Protein AF-A0A1V6D5Y9-F1 (afdb_monomer_lite)

Secondary structure (DSSP, 8-state):
----HHHHHHHHHHHHHHHHTTT-HHHHHHHHHHHHHHHHTTS--SSS-SSS---

Structure (mmCIF, N/CA/C/O backbone):
data_AF-A0A1V6D5Y9-F1
#
_entry.id   AF-A0A1V6D5Y9-F1
#
loop_
_atom_site.group_PDB
_atom_site.id
_atom_site.type_symbol
_atom_site.label_atom_id
_atom_site.label_alt_id
_atom_site.label_comp_id
_atom_site.label_asym_id
_atom_site.label_entity_id
_atom_site.label_seq_id
_atom_site.pdbx_PDB_ins_code
_atom_site.Cartn_x
_atom_site.Cartn_y
_atom_site.Cartn_z
_atom_site.occupancy
_atom_site.B_iso_or_equiv
_atom_site.auth_seq_id
_atom_site.auth_comp_id
_atom_site.auth_asym_id
_atom_site.auth_atom_id
_atom_site.pdbx_PDB_model_num
ATOM 1 N N . MET A 1 1 ? 7.040 1.568 -21.328 1.00 61.38 1 MET A N 1
ATOM 2 C CA . MET A 1 1 ? 8.157 1.688 -20.368 1.00 61.38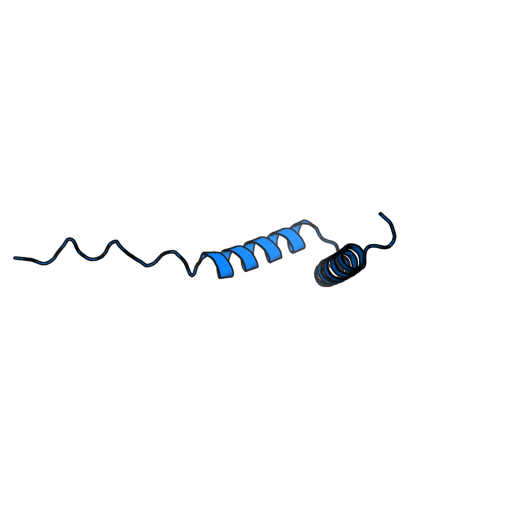 1 MET A CA 1
ATOM 3 C C . MET A 1 1 ? 8.074 0.475 -19.463 1.00 61.38 1 MET A C 1
ATOM 5 O O . MET A 1 1 ? 7.242 0.474 -18.567 1.00 61.38 1 MET A O 1
ATOM 9 N N . ILE A 1 2 ? 8.777 -0.601 -19.820 1.00 61.44 2 ILE A N 1
ATOM 10 C CA . ILE A 1 2 ? 8.676 -1.908 -19.146 1.00 61.44 2 ILE A CA 1
ATOM 11 C C . ILE A 1 2 ? 9.891 -2.181 -18.239 1.00 61.44 2 ILE A C 1
ATOM 13 O O . ILE A 1 2 ? 9.778 -3.016 -17.359 1.00 61.44 2 ILE A O 1
ATOM 17 N N . ASP A 1 3 ? 10.962 -1.381 -18.324 1.00 77.94 3 ASP A N 1
ATOM 18 C CA . ASP A 1 3 ? 12.223 -1.639 -17.605 1.00 77.94 3 ASP A CA 1
ATOM 19 C C . ASP A 1 3 ? 12.779 -0.396 -16.885 1.00 77.94 3 ASP A C 1
ATOM 21 O O . ASP A 1 3 ? 13.990 -0.189 -16.813 1.00 77.94 3 ASP A O 1
ATOM 25 N N . ASP A 1 4 ? 11.908 0.489 -16.393 1.00 93.25 4 ASP A N 1
ATOM 26 C CA . ASP A 1 4 ? 12.370 1.618 -15.580 1.00 93.25 4 ASP A CA 1
ATOM 27 C C . ASP A 1 4 ? 12.549 1.153 -14.121 1.00 93.25 4 ASP A C 1
ATOM 29 O O . ASP A 1 4 ? 11.564 0.756 -13.487 1.00 93.25 4 ASP A O 1
ATOM 33 N N . PRO A 1 5 ? 13.770 1.211 -13.557 1.00 92.06 5 PRO A N 1
ATOM 34 C CA . PRO A 1 5 ? 14.036 0.734 -12.201 1.00 92.06 5 PRO A CA 1
ATOM 35 C C . PRO A 1 5 ? 13.212 1.469 -11.134 1.00 92.06 5 PRO A C 1
ATOM 37 O O . PRO A 1 5 ? 12.892 0.893 -10.095 1.00 92.06 5 PRO A O 1
ATOM 40 N N . ILE A 1 6 ? 12.820 2.723 -11.383 1.00 94.12 6 ILE A N 1
ATOM 41 C CA . ILE A 1 6 ? 11.954 3.484 -10.476 1.00 94.12 6 ILE A CA 1
ATOM 42 C C . ILE A 1 6 ? 10.535 2.920 -10.516 1.00 94.12 6 ILE A C 1
ATOM 44 O O . ILE A 1 6 ? 9.880 2.806 -9.480 1.00 94.12 6 ILE A O 1
ATOM 48 N N . VAL A 1 7 ? 10.046 2.561 -11.704 1.00 93.88 7 VAL A N 1
ATOM 49 C CA . VAL A 1 7 ? 8.699 2.001 -11.872 1.00 93.88 7 VAL A CA 1
ATOM 50 C C . VAL A 1 7 ? 8.591 0.649 -11.176 1.00 93.88 7 VAL A C 1
ATOM 52 O O . VAL A 1 7 ? 7.597 0.417 -10.486 1.00 93.88 7 VAL A O 1
ATOM 55 N N . GLU A 1 8 ? 9.611 -0.200 -11.292 1.00 93.75 8 GLU A N 1
ATOM 56 C CA . GLU A 1 8 ? 9.640 -1.507 -10.627 1.00 93.75 8 GLU A CA 1
ATOM 57 C C . GLU A 1 8 ? 9.676 -1.379 -9.100 1.00 93.75 8 GLU A C 1
ATOM 59 O O . GLU A 1 8 ? 8.906 -2.041 -8.403 1.00 93.75 8 GLU A O 1
ATOM 64 N N . GLU A 1 9 ? 10.462 -0.448 -8.558 1.00 94.44 9 GLU A N 1
ATOM 65 C CA . GLU A 1 9 ? 10.463 -0.198 -7.113 1.00 94.44 9 GLU A CA 1
ATOM 66 C C . GLU A 1 9 ? 9.116 0.368 -6.632 1.00 94.44 9 GLU A C 1
ATOM 68 O O . GLU A 1 9 ? 8.569 -0.062 -5.614 1.00 94.44 9 GLU A O 1
ATOM 73 N N . VAL A 1 10 ? 8.509 1.289 -7.389 1.00 94.19 10 VAL A N 1
ATOM 74 C CA . VAL A 1 10 ? 7.173 1.814 -7.069 1.00 94.19 10 VAL A CA 1
ATOM 75 C C . VAL A 1 10 ? 6.116 0.709 -7.114 1.00 94.19 10 VAL A C 1
ATOM 77 O O . VAL A 1 10 ? 5.226 0.693 -6.257 1.00 94.19 10 VAL A O 1
ATOM 80 N N . ARG A 1 11 ? 6.190 -0.211 -8.083 1.00 93.75 11 ARG A N 1
ATOM 81 C CA . ARG A 1 11 ? 5.311 -1.387 -8.157 1.00 93.75 11 ARG A CA 1
ATOM 82 C C . ARG A 1 11 ? 5.476 -2.263 -6.926 1.00 93.75 11 ARG A C 1
ATOM 84 O O . ARG A 1 11 ? 4.488 -2.487 -6.229 1.00 93.75 11 ARG A O 1
ATOM 91 N N . ARG A 1 12 ? 6.711 -2.633 -6.589 1.00 94.81 12 ARG A N 1
ATOM 92 C CA . ARG A 1 12 ? 7.030 -3.438 -5.406 1.00 94.81 12 ARG A CA 1
ATOM 93 C C . ARG A 1 12 ? 6.478 -2.822 -4.120 1.00 94.81 12 ARG A C 1
ATOM 95 O O . ARG A 1 12 ? 5.794 -3.499 -3.356 1.00 94.81 12 ARG A O 1
ATOM 102 N N . ILE A 1 13 ? 6.708 -1.525 -3.898 1.00 95.19 13 ILE A N 1
ATOM 103 C CA . ILE A 1 13 ? 6.205 -0.811 -2.713 1.00 95.19 13 ILE A CA 1
ATOM 104 C C . ILE A 1 13 ? 4.671 -0.847 -2.661 1.00 95.19 13 ILE A C 1
ATOM 106 O O . ILE A 1 13 ? 4.085 -1.032 -1.591 1.00 95.19 13 ILE A O 1
ATOM 110 N N . ARG A 1 14 ? 3.997 -0.656 -3.802 1.00 93.25 14 ARG A N 1
ATOM 111 C CA . ARG A 1 14 ? 2.528 -0.674 -3.878 1.00 93.25 14 ARG A CA 1
ATOM 112 C C . ARG A 1 14 ? 1.958 -2.061 -3.624 1.00 93.25 14 ARG A C 1
ATOM 114 O O . ARG A 1 14 ? 0.973 -2.165 -2.897 1.00 93.25 14 ARG A O 1
ATOM 121 N N . GLU A 1 15 ? 2.566 -3.096 -4.187 1.00 94.56 15 GLU A N 1
ATOM 122 C CA . GLU A 1 15 ? 2.164 -4.488 -3.983 1.00 94.56 15 GLU A CA 1
ATOM 123 C C . GLU A 1 15 ? 2.330 -4.902 -2.522 1.00 94.56 15 GLU A C 1
ATOM 125 O O . GLU A 1 15 ? 1.395 -5.427 -1.919 1.00 94.56 15 GLU A O 1
ATOM 130 N N . GLU A 1 16 ? 3.465 -4.572 -1.905 1.00 95.50 16 GLU A N 1
ATOM 131 C CA . GLU A 1 16 ? 3.701 -4.843 -0.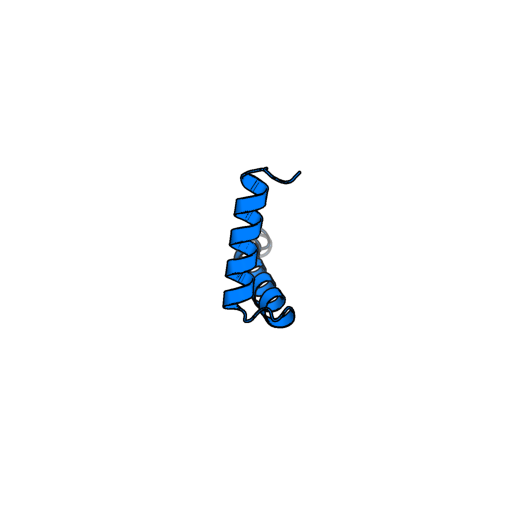487 1.00 95.50 16 GLU A CA 1
ATOM 132 C C . GLU A 1 16 ? 2.690 -4.100 0.403 1.00 95.50 16 GLU A C 1
ATOM 134 O O . GLU A 1 16 ? 2.145 -4.661 1.359 1.00 95.50 16 GLU A O 1
ATOM 139 N N . PHE A 1 17 ? 2.397 -2.836 0.084 1.00 93.94 17 PHE A N 1
ATOM 140 C CA . PHE A 1 17 ? 1.408 -2.049 0.818 1.00 93.94 17 PHE A CA 1
ATOM 141 C C . PHE A 1 17 ? -0.012 -2.606 0.650 1.00 93.94 17 PHE A C 1
ATOM 143 O O . PHE A 1 17 ? -0.767 -2.671 1.621 1.00 93.94 17 PHE A O 1
ATOM 150 N N . ALA A 1 18 ? -0.372 -3.051 -0.554 1.00 93.56 18 ALA A N 1
ATOM 151 C CA . ALA A 1 18 ? -1.654 -3.689 -0.819 1.00 93.56 18 ALA A CA 1
ATOM 152 C C . ALA A 1 18 ? -1.781 -5.022 -0.069 1.00 93.56 18 ALA A C 1
ATOM 154 O O . ALA A 1 18 ? -2.784 -5.233 0.614 1.00 93.56 18 ALA A O 1
ATOM 155 N N . ALA A 1 19 ? -0.748 -5.869 -0.101 1.00 95.75 19 ALA A N 1
ATOM 156 C CA . ALA A 1 19 ? -0.711 -7.146 0.609 1.00 95.75 19 ALA A CA 1
ATOM 157 C C . ALA A 1 19 ? -0.883 -6.966 2.127 1.00 95.75 19 ALA A C 1
ATOM 159 O O . ALA A 1 19 ? -1.705 -7.6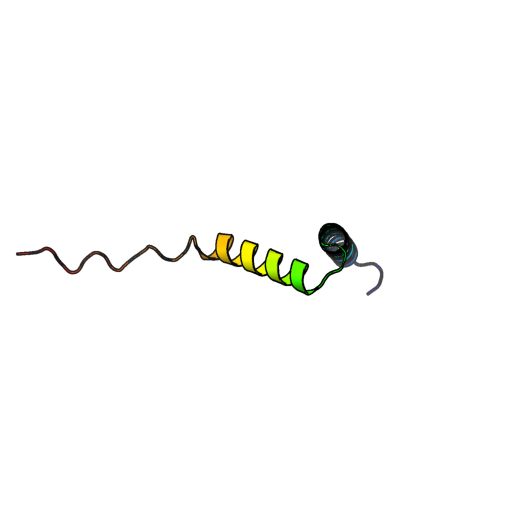47 2.742 1.00 95.75 19 ALA A O 1
ATOM 160 N N . LYS A 1 20 ? -0.211 -5.972 2.728 1.00 94.94 20 LYS A N 1
ATOM 161 C CA . LYS A 1 20 ? -0.371 -5.612 4.155 1.00 94.94 20 LYS A CA 1
ATOM 162 C C . LYS A 1 20 ? -1.806 -5.240 4.536 1.00 94.94 20 LYS A C 1
ATOM 164 O O . LYS A 1 20 ? -2.193 -5.378 5.695 1.00 94.94 20 LYS A O 1
ATOM 169 N N . HIS A 1 21 ? -2.593 -4.754 3.581 1.00 95.06 21 HIS A N 1
ATOM 170 C CA . HIS A 1 21 ? -3.983 -4.357 3.785 1.00 95.06 21 HIS A CA 1
ATOM 171 C C . HIS A 1 21 ? -4.998 -5.357 3.209 1.00 95.06 21 HIS A C 1
ATOM 173 O O . HIS A 1 21 ? -6.197 -5.079 3.249 1.00 95.06 21 HIS A O 1
ATOM 179 N N . GLY A 1 22 ? -4.545 -6.523 2.733 1.00 94.44 22 GLY A N 1
ATOM 180 C CA . GLY A 1 22 ? -5.398 -7.560 2.147 1.00 94.44 22 GLY A CA 1
ATOM 181 C C . GLY A 1 22 ? -6.035 -7.148 0.820 1.00 94.44 22 GLY A C 1
ATOM 182 O O . GLY A 1 22 ? -7.159 -7.547 0.540 1.00 94.44 22 GLY A O 1
ATOM 183 N N . CYS A 1 23 ? -5.362 -6.290 0.048 1.00 91.06 23 CYS A N 1
ATOM 184 C CA . CYS A 1 23 ? -5.856 -5.709 -1.205 1.00 91.06 23 CYS A CA 1
ATOM 185 C C . CYS A 1 23 ? -7.203 -4.963 -1.077 1.00 91.06 23 CYS A C 1
ATOM 187 O O . CYS A 1 23 ? -7.859 -4.679 -2.076 1.00 91.06 23 CYS A O 1
ATOM 189 N N . ASP A 1 24 ? -7.602 -4.593 0.143 1.00 94.62 24 ASP A N 1
ATOM 190 C CA . ASP A 1 24 ? -8.825 -3.843 0.414 1.00 94.62 24 ASP A CA 1
ATOM 191 C C . ASP A 1 24 ? -8.580 -2.338 0.221 1.00 94.62 24 ASP A C 1
ATOM 193 O O . ASP A 1 24 ? -7.893 -1.673 1.009 1.00 94.62 24 ASP A O 1
ATOM 197 N N . VAL A 1 25 ? -9.188 -1.786 -0.830 1.00 92.69 25 VAL A N 1
ATOM 198 C CA . VAL A 1 25 ? -9.074 -0.373 -1.215 1.00 92.69 25 VAL A CA 1
ATOM 199 C C . VAL A 1 25 ? -9.501 0.567 -0.084 1.00 92.69 25 VAL A C 1
ATOM 201 O O . VAL A 1 25 ? -8.876 1.613 0.120 1.00 92.69 25 VAL A O 1
ATOM 204 N N . HIS A 1 26 ? -10.519 0.208 0.701 1.00 95.44 26 HIS A N 1
ATOM 205 C CA . HIS A 1 26 ? -10.990 1.055 1.794 1.00 95.44 26 HIS A CA 1
ATOM 206 C C . HIS A 1 26 ? -9.967 1.126 2.930 1.00 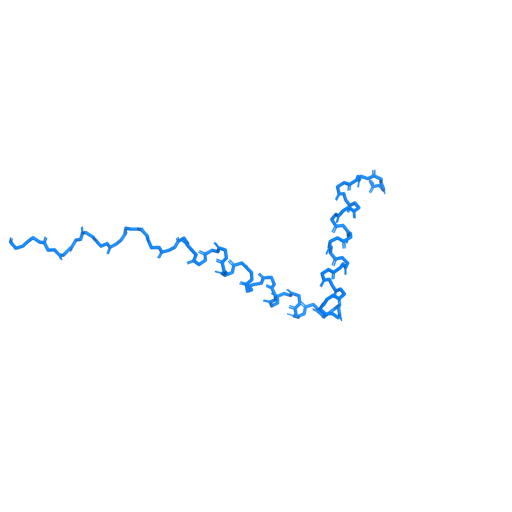95.44 26 HIS A C 1
ATOM 208 O O . HIS A 1 26 ? -9.729 2.211 3.478 1.00 95.44 26 HIS A O 1
ATOM 214 N N . ARG A 1 27 ? -9.316 0.001 3.253 1.00 93.62 27 ARG A N 1
ATOM 215 C CA . ARG A 1 27 ? -8.255 -0.064 4.274 1.00 93.62 27 ARG A CA 1
ATOM 216 C C . ARG A 1 27 ? -7.011 0.700 3.844 1.00 93.62 27 ARG A C 1
ATOM 218 O O . ARG A 1 27 ? -6.495 1.496 4.631 1.00 93.62 27 ARG A O 1
ATOM 225 N N . ILE A 1 28 ? -6.587 0.527 2.593 1.00 94.00 28 ILE A N 1
ATOM 226 C CA . ILE A 1 28 ? -5.464 1.256 1.986 1.00 94.00 28 ILE A CA 1
ATOM 227 C C . ILE A 1 28 ? -5.728 2.7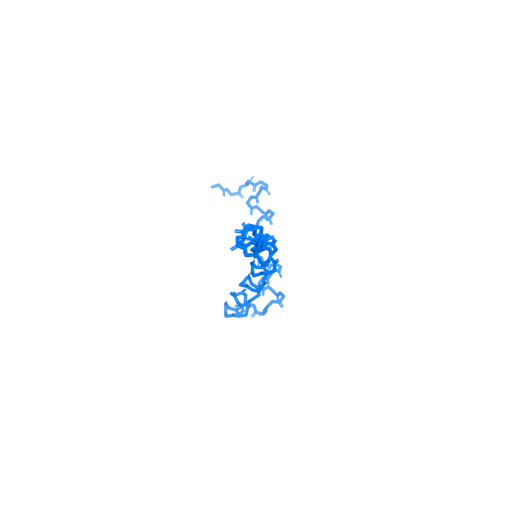66 2.053 1.00 94.00 28 ILE A C 1
ATOM 229 O O . ILE A 1 28 ? -4.913 3.527 2.579 1.00 94.00 28 ILE A O 1
ATOM 233 N N . ALA A 1 29 ? -6.905 3.211 1.608 1.00 93.56 29 ALA A N 1
ATOM 234 C CA . ALA A 1 29 ? -7.270 4.623 1.629 1.00 93.56 29 ALA A CA 1
ATOM 235 C C . ALA A 1 29 ? -7.335 5.187 3.061 1.00 93.56 29 ALA A C 1
ATOM 237 O O . ALA A 1 29 ? -6.913 6.317 3.316 1.00 93.56 29 ALA A O 1
ATOM 238 N N . ALA A 1 30 ? -7.835 4.407 4.024 1.00 94.12 30 ALA A N 1
ATOM 239 C CA . ALA A 1 30 ? -7.845 4.803 5.428 1.00 94.12 30 ALA A CA 1
ATOM 240 C C . ALA A 1 30 ? -6.425 4.936 6.007 1.00 94.12 30 ALA A C 1
ATOM 242 O O . ALA A 1 30 ? -6.156 5.897 6.735 1.00 94.12 30 ALA A O 1
ATOM 243 N N . ALA A 1 31 ? -5.516 4.017 5.674 1.00 92.44 31 ALA A N 1
ATOM 244 C CA . ALA A 1 31 ? -4.120 4.057 6.099 1.00 92.44 31 ALA A CA 1
ATOM 245 C C . ALA A 1 31 ? -3.386 5.286 5.536 1.00 92.44 31 ALA A C 1
ATOM 247 O O . ALA A 1 31 ? -2.740 6.013 6.297 1.00 92.44 31 ALA A O 1
ATOM 248 N N . LEU A 1 32 ? -3.571 5.585 4.246 1.00 91.69 32 LEU A N 1
ATOM 249 C CA . LEU A 1 32 ? -2.997 6.766 3.594 1.00 91.69 32 LEU A CA 1
ATOM 250 C C . LEU A 1 32 ? -3.488 8.069 4.239 1.00 91.69 32 LEU A C 1
ATOM 252 O O . LEU A 1 32 ? -2.671 8.891 4.655 1.00 91.69 32 LEU A O 1
ATOM 256 N N . ARG A 1 33 ? -4.805 8.218 4.444 1.00 92.12 33 ARG A N 1
ATOM 257 C CA . ARG A 1 33 ? -5.384 9.397 5.119 1.00 92.12 33 ARG A CA 1
ATOM 258 C C . ARG A 1 33 ? -4.856 9.582 6.543 1.00 92.12 33 ARG A C 1
ATOM 260 O O . ARG A 1 33 ? -4.665 10.711 6.994 1.00 92.12 33 ARG A O 1
ATOM 267 N N . ARG A 1 34 ? -4.626 8.493 7.286 1.00 89.75 34 ARG A N 1
ATOM 268 C CA . ARG A 1 34 ? -4.029 8.557 8.634 1.00 89.75 34 ARG A CA 1
ATOM 269 C C . ARG A 1 34 ? -2.575 9.026 8.578 1.00 89.75 34 ARG A C 1
ATOM 271 O O . ARG A 1 34 ? -2.185 9.858 9.395 1.00 89.75 34 ARG A O 1
ATOM 278 N N . GLY A 1 35 ? -1.787 8.519 7.630 1.00 87.25 35 GLY A N 1
ATOM 279 C CA . GLY A 1 35 ? -0.402 8.946 7.416 1.00 87.25 35 GLY A CA 1
ATOM 280 C C . GLY A 1 35 ? -0.299 10.420 7.018 1.00 87.25 35 GLY A C 1
ATOM 281 O O . GLY A 1 35 ? 0.507 11.161 7.579 1.00 87.25 35 GLY A O 1
ATOM 282 N N . GLU A 1 36 ? -1.173 10.867 6.120 1.00 86.75 36 GLU A N 1
ATOM 283 C CA . GLU A 1 36 ? -1.258 12.261 5.685 1.00 86.75 36 GLU A CA 1
ATOM 284 C C . GLU A 1 36 ? -1.610 13.198 6.848 1.00 86.75 36 GLU A C 1
ATOM 286 O O . GLU A 1 36 ? -0.910 14.183 7.078 1.00 86.75 36 GLU A O 1
ATOM 291 N N . LYS A 1 37 ? -2.616 12.852 7.662 1.00 83.50 37 LYS A N 1
ATOM 292 C CA . LYS A 1 37 ? -2.970 13.621 8.868 1.00 83.50 37 LYS A CA 1
ATOM 293 C C . LYS A 1 37 ? -1.808 13.740 9.855 1.00 83.50 37 LYS A C 1
ATOM 295 O O . LYS A 1 37 ? -1.623 14.809 10.427 1.00 83.50 37 LYS A O 1
ATOM 300 N N . LYS A 1 38 ? -1.004 12.686 10.039 1.00 79.88 38 LYS A N 1
ATOM 301 C CA . LYS A 1 38 ? 0.197 12.736 10.894 1.00 79.88 38 LYS A CA 1
ATOM 302 C C . LYS A 1 38 ? 1.274 13.666 10.324 1.00 79.88 38 LYS A C 1
ATOM 304 O O . LYS A 1 38 ? 1.905 14.391 11.083 1.00 79.88 38 LYS A O 1
ATOM 309 N N . ARG A 1 39 ? 1.464 13.680 9.000 1.00 77.44 39 ARG A N 1
ATOM 310 C CA . ARG A 1 39 ? 2.462 14.530 8.321 1.00 77.44 39 ARG A CA 1
ATOM 311 C C . ARG A 1 39 ? 2.038 16.000 8.227 1.00 77.44 39 ARG A C 1
ATOM 313 O O . ARG A 1 39 ? 2.865 16.887 8.409 1.00 77.44 39 ARG A O 1
ATOM 320 N N . LEU A 1 40 ? 0.757 16.267 7.972 1.00 64.81 40 LEU A N 1
ATOM 321 C CA . LEU A 1 40 ? 0.201 17.620 7.842 1.00 64.81 40 LEU A CA 1
ATOM 322 C C . LEU A 1 40 ? -0.216 18.233 9.190 1.00 64.81 40 LEU A C 1
ATOM 324 O O . LEU A 1 40 ? -0.193 19.453 9.345 1.00 64.81 40 LEU A O 1
ATOM 328 N N . GLY A 1 41 ? -0.550 17.408 10.187 1.00 54.81 41 GLY A N 1
ATOM 329 C CA . GLY A 1 41 ? -0.941 17.835 11.536 1.00 54.81 41 GLY A CA 1
ATOM 330 C C . GLY A 1 41 ? 0.166 18.531 12.337 1.00 54.81 41 GLY A C 1
ATOM 331 O O . GLY A 1 41 ? -0.131 19.183 13.333 1.00 54.81 41 GLY A O 1
ATOM 332 N N . GLY A 1 42 ? 1.422 18.461 11.882 1.00 55.00 42 GLY A N 1
ATOM 333 C CA . GLY A 1 42 ? 2.552 19.205 12.452 1.00 55.00 42 GLY A CA 1
ATOM 334 C C . GLY A 1 42 ? 2.693 20.656 11.964 1.00 55.00 42 GLY A C 1
ATOM 335 O O . GLY A 1 42 ? 3.511 21.390 12.507 1.00 55.00 42 GLY A O 1
ATOM 336 N N . LYS A 1 43 ? 1.916 21.109 10.964 1.00 54.31 43 LYS A N 1
ATOM 337 C CA . LYS A 1 43 ? 2.064 22.447 10.342 1.00 54.31 43 LYS A CA 1
ATOM 338 C C . LYS A 1 43 ? 0.917 23.429 10.639 1.00 54.31 43 LYS A C 1
ATOM 340 O O . LYS A 1 43 ? 0.622 24.290 9.816 1.00 54.31 43 LYS A O 1
ATOM 345 N N . LYS A 1 44 ? 0.251 23.338 11.798 1.00 50.34 44 LYS A N 1
ATOM 346 C CA . LYS A 1 44 ? -0.816 24.292 12.188 1.00 50.34 44 LYS A CA 1
ATOM 347 C C . LYS A 1 44 ? -0.672 24.893 13.592 1.00 50.34 44 LYS A C 1
ATOM 349 O O . LYS A 1 44 ? -1.665 25.019 14.298 1.00 50.34 44 LYS A O 1
ATOM 354 N N . LYS A 1 45 ? 0.536 25.301 14.003 1.00 48.09 45 LYS A N 1
ATOM 355 C CA . LYS A 1 45 ? 0.720 26.194 15.168 1.00 48.09 45 LYS A CA 1
ATOM 356 C C . LYS A 1 45 ? 1.889 27.170 14.990 1.00 48.09 45 LYS A C 1
ATOM 358 O O . LYS A 1 45 ? 2.869 27.093 15.716 1.00 48.09 45 LYS A O 1
ATOM 363 N N . THR A 1 46 ? 1.775 28.131 14.078 1.00 53.16 46 THR A N 1
ATOM 364 C CA . THR A 1 46 ? 2.563 29.373 14.160 1.00 53.16 46 THR A CA 1
ATOM 365 C C . THR A 1 46 ? 1.742 30.553 13.641 1.00 53.16 46 THR A C 1
ATOM 367 O O . THR A 1 46 ? 1.225 30.519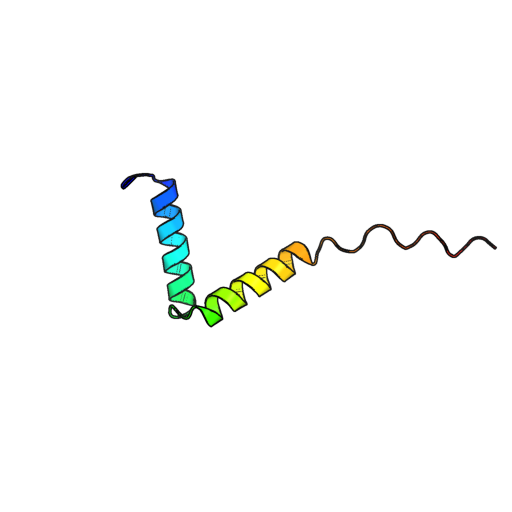 12.532 1.00 53.16 46 THR A O 1
ATOM 370 N N . LYS A 1 47 ? 1.662 31.595 14.481 1.00 44.38 47 LYS A N 1
ATOM 371 C CA . LYS A 1 47 ? 1.023 32.916 14.296 1.00 44.38 47 LYS A CA 1
ATOM 372 C C . LYS A 1 47 ? -0.511 33.005 14.377 1.00 44.38 47 LYS A C 1
ATOM 374 O O . LYS A 1 47 ? -1.176 33.340 13.410 1.00 44.38 47 LYS A O 1
ATOM 379 N N . ALA A 1 48 ? -1.039 32.881 15.595 1.00 50.34 48 ALA A N 1
ATOM 380 C CA . ALA A 1 48 ? -2.217 33.652 16.027 1.00 50.34 48 ALA A CA 1
ATOM 381 C C . ALA A 1 48 ? -2.193 33.923 17.547 1.00 50.34 48 ALA A C 1
ATOM 383 O O . ALA A 1 48 ? -3.206 33.831 18.226 1.00 50.34 48 ALA A O 1
ATOM 384 N N . GLN A 1 49 ? -1.012 34.205 18.110 1.00 51.91 49 GLN A N 1
ATOM 385 C CA . GLN A 1 49 ? -0.869 34.484 19.544 1.00 51.91 49 GLN A CA 1
ATOM 386 C C . GLN A 1 49 ? 0.131 35.623 19.779 1.00 51.91 49 GLN A C 1
ATOM 388 O O . GLN A 1 49 ? 1.160 35.445 20.413 1.00 51.91 49 GLN A O 1
ATOM 393 N N . LYS A 1 50 ? -0.144 36.790 19.186 1.00 48.72 50 LYS A N 1
ATOM 394 C CA . LYS A 1 50 ? 0.408 38.096 19.592 1.00 48.72 50 LYS A CA 1
ATOM 395 C C . LYS A 1 50 ? -0.586 39.201 19.213 1.00 48.72 50 LYS A C 1
ATOM 397 O O . LYS A 1 50 ? -0.279 40.037 18.377 1.00 48.72 50 LYS A O 1
ATOM 402 N N . LEU A 1 51 ? -1.806 39.163 19.753 1.00 55.50 51 LEU A N 1
ATOM 403 C CA . LEU A 1 51 ? -2.706 40.323 19.695 1.00 55.50 51 LEU A CA 1
ATOM 404 C C . LEU A 1 51 ? -3.718 40.345 20.848 1.00 55.50 51 LEU A C 1
ATOM 406 O O . LEU A 1 51 ? -4.877 40.638 20.631 1.00 55.50 51 LEU A O 1
ATOM 410 N N . THR A 1 52 ? -3.301 40.016 22.070 1.00 55.84 52 THR A N 1
ATOM 411 C CA . THR A 1 52 ? -4.083 40.304 23.287 1.00 55.84 52 THR A CA 1
ATOM 412 C C . THR A 1 52 ? -3.148 40.244 24.494 1.00 55.84 52 THR A C 1
ATOM 414 O O . THR A 1 52 ? -3.113 39.232 25.183 1.00 55.84 52 THR A O 1
ATOM 417 N N . THR A 1 53 ? -2.299 41.252 24.694 1.00 55.31 53 THR A N 1
ATOM 418 C CA . THR A 1 53 ? -1.743 41.679 26.001 1.00 55.31 53 THR A CA 1
ATOM 419 C C . THR A 1 53 ? -0.796 42.839 25.723 1.00 55.31 53 THR A C 1
ATOM 421 O O . THR A 1 53 ? 0.401 42.675 25.508 1.00 55.31 53 THR A O 1
ATOM 424 N N . SER A 1 54 ? -1.365 44.030 25.666 1.00 47.53 54 SER A N 1
ATOM 425 C CA . SER A 1 54 ? -0.714 45.263 26.096 1.00 47.53 54 SER A CA 1
ATOM 426 C C . SER A 1 54 ? -1.863 46.105 26.633 1.00 47.53 54 SER A C 1
ATOM 428 O O . SER A 1 54 ? -2.691 46.591 25.865 1.00 47.53 54 SER A O 1
ATOM 430 N N . ARG A 1 55 ? -2.012 46.061 27.958 1.00 58.16 55 ARG A N 1
ATOM 431 C CA . ARG A 1 55 ? -2.678 47.112 28.725 1.00 58.16 55 ARG A CA 1
ATOM 432 C C . ARG A 1 55 ? -1.668 48.228 28.920 1.00 58.16 55 ARG A C 1
ATOM 434 O O . ARG A 1 55 ? -0.474 47.874 29.048 1.00 58.16 55 ARG A O 1
#

Sequence (55 aa):
MIDDPIVEEVRRIREEFAAKHGCDVHRIAAALRRGEKKRLGGKKKTKAQKLTTSR

Radius of gyration: 20.27 Å; chains: 1; bounding box: 25×55×49 Å

pLDDT: mean 79.44, std 18.44, range [44.38, 95.75]

Foldseek 3Di:
DPDDPVVVVVVVVVVVLCVVQVVDPVSSVVVVVVVVCVVCVVPPDDDDPDDPDDD